Protein AF-A0A356W152-F1 (afdb_monomer_lite)

Sequence (74 aa):
IGMDFMIPADVTDDASMDAAFDAVKDKWGKIDFLVHSIAFAGKDELQGSMVANTTREGFRRAMDISVFSFIDTA

Organism: NCBI:txid1280948

Foldseek 3Di:
DDDPDDADADLVDLVSPVVVVVVVCVVPVDDPDDDDPWFDFDPQCVDDDVVVRDDPVRVVVRCSGPPVSVVSND

Structure (mmCIF, N/CA/C/O backbone):
data_AF-A0A356W152-F1
#
_entry.id   AF-A0A356W152-F1
#
loop_
_atom_site.group_PDB
_atom_site.id
_atom_site.type_symbol
_atom_site.label_atom_id
_atom_site.label_alt_id
_atom_site.label_comp_id
_atom_site.label_asym_id
_atom_site.label_entity_id
_atom_site.label_seq_id
_atom_site.pdbx_PDB_ins_code
_atom_site.Cartn_x
_atom_site.Cartn_y
_atom_site.Cartn_z
_atom_site.occupancy
_atom_site.B_iso_or_equiv
_atom_site.auth_seq_id
_atom_site.auth_comp_id
_atom_site.auth_asym_id
_atom_site.auth_atom_id
_atom_site.pdbx_PDB_model_num
ATOM 1 N N . ILE A 1 1 ? 9.206 -0.172 24.829 1.00 52.41 1 ILE A N 1
ATOM 2 C CA . ILE A 1 1 ? 7.955 0.218 24.139 1.00 52.41 1 ILE A CA 1
ATOM 3 C C . ILE A 1 1 ? 7.451 -1.052 23.480 1.00 52.41 1 ILE A C 1
ATOM 5 O O . ILE A 1 1 ? 8.157 -1.581 22.633 1.00 52.41 1 ILE A O 1
ATOM 9 N N . GLY A 1 2 ? 6.381 -1.637 24.014 1.00 79.88 2 GLY A N 1
ATOM 10 C CA . GLY A 1 2 ? 5.855 -2.924 23.558 1.00 79.88 2 GLY A CA 1
ATOM 11 C C . GLY A 1 2 ? 4.701 -2.703 22.594 1.00 79.88 2 GLY A C 1
ATOM 12 O O . GLY A 1 2 ? 3.871 -1.834 22.839 1.00 79.88 2 GLY A O 1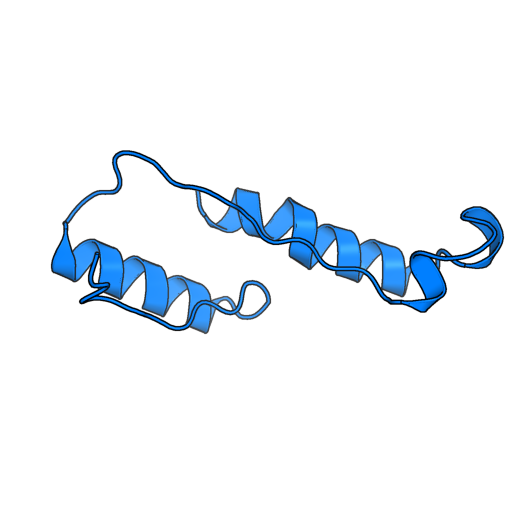
ATOM 13 N N . MET A 1 3 ? 4.677 -3.472 21.513 1.00 86.75 3 MET A N 1
ATOM 14 C CA . MET A 1 3 ? 3.533 -3.564 20.617 1.00 86.75 3 MET A CA 1
ATOM 15 C C . MET A 1 3 ? 2.705 -4.775 21.047 1.00 86.75 3 MET A C 1
ATOM 17 O O . MET A 1 3 ? 3.226 -5.888 21.086 1.00 86.75 3 MET A O 1
ATOM 21 N N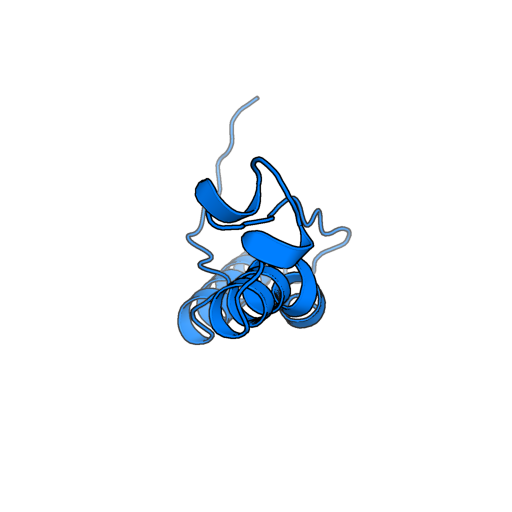 . ASP A 1 4 ? 1.447 -4.556 21.413 1.00 92.00 4 ASP A N 1
ATOM 22 C CA . ASP A 1 4 ? 0.518 -5.587 21.896 1.00 92.00 4 ASP A CA 1
ATOM 23 C C . ASP A 1 4 ? -0.527 -5.987 20.839 1.00 92.00 4 ASP A C 1
ATOM 25 O O . ASP A 1 4 ? -1.354 -6.869 21.072 1.00 92.00 4 ASP A O 1
ATOM 29 N N . PHE A 1 5 ? -0.512 -5.323 19.683 1.00 94.12 5 PHE A N 1
ATOM 30 C CA . PHE A 1 5 ? -1.461 -5.530 18.602 1.00 94.12 5 PHE A CA 1
ATOM 31 C C . PHE A 1 5 ? -0.755 -5.436 17.254 1.00 94.12 5 PHE A C 1
ATOM 33 O O . PHE A 1 5 ? -0.244 -4.380 16.896 1.00 94.12 5 PHE A O 1
ATOM 40 N N . MET A 1 6 ? -0.722 -6.553 16.532 1.00 95.38 6 MET A N 1
ATOM 41 C CA . MET A 1 6 ? -0.218 -6.684 15.166 1.00 95.38 6 MET A CA 1
ATOM 42 C C . MET A 1 6 ? -1.239 -7.461 14.358 1.00 95.38 6 MET A C 1
ATOM 44 O O . MET A 1 6 ? -1.736 -8.483 14.828 1.00 95.38 6 MET A O 1
ATOM 48 N N . ILE A 1 7 ? -1.493 -7.003 13.140 1.00 96.38 7 ILE A N 1
ATOM 49 C CA . ILE A 1 7 ? -2.379 -7.660 12.187 1.00 96.38 7 ILE A CA 1
ATOM 50 C C . ILE A 1 7 ? -1.714 -7.658 10.807 1.00 96.38 7 ILE A C 1
ATOM 52 O O . ILE A 1 7 ? -0.989 -6.710 10.490 1.00 96.38 7 ILE A O 1
ATOM 56 N N . PRO A 1 8 ? -1.902 -8.714 10.003 1.00 97.06 8 PRO A N 1
ATOM 57 C CA . PRO A 1 8 ? -1.509 -8.696 8.601 1.00 97.06 8 PRO A CA 1
ATOM 58 C C . PRO A 1 8 ? -2.393 -7.708 7.826 1.00 97.06 8 PRO A C 1
ATOM 60 O O . PRO A 1 8 ? -3.588 -7.621 8.086 1.00 97.06 8 PRO A O 1
ATOM 63 N N . ALA A 1 9 ? -1.793 -6.980 6.888 1.00 97.12 9 ALA A N 1
ATOM 64 C CA . ALA A 1 9 ? -2.478 -6.075 5.970 1.00 97.12 9 ALA A CA 1
ATOM 65 C C . ALA A 1 9 ? -1.697 -6.060 4.648 1.00 97.12 9 ALA A C 1
ATOM 67 O O . ALA A 1 9 ? -0.757 -5.278 4.478 1.00 97.12 9 ALA A O 1
ATOM 68 N N . ASP A 1 10 ? -2.012 -7.002 3.760 1.00 97.69 10 ASP A N 1
ATOM 69 C CA . ASP A 1 10 ? -1.487 -7.000 2.397 1.00 97.69 10 ASP A CA 1
ATOM 70 C C . ASP A 1 10 ? -2.315 -6.036 1.549 1.00 97.69 10 ASP A C 1
ATOM 72 O O . ASP A 1 10 ? -3.476 -6.291 1.251 1.00 97.69 10 ASP A O 1
ATOM 76 N N . VAL A 1 11 ? -1.699 -4.927 1.146 1.00 97.81 11 VAL A N 1
ATOM 77 C CA . VAL A 1 11 ? -2.353 -3.868 0.365 1.00 97.81 11 VAL A CA 1
ATOM 78 C C . VAL A 1 11 ? -2.670 -4.260 -1.084 1.00 97.81 11 VAL A C 1
ATOM 80 O O . VAL A 1 11 ? -3.142 -3.424 -1.846 1.00 97.81 11 VAL A O 1
ATOM 83 N N . THR A 1 12 ? -2.346 -5.490 -1.489 1.00 97.12 12 THR A N 1
ATOM 84 C CA . THR A 1 12 ? -2.700 -6.056 -2.800 1.00 97.12 12 THR A CA 1
ATOM 85 C C . THR A 1 12 ? -3.860 -7.051 -2.735 1.00 97.12 12 THR A C 1
ATOM 87 O O . THR A 1 12 ? -4.240 -7.607 -3.766 1.00 97.12 12 THR A O 1
ATOM 90 N N . ASP A 1 13 ? -4.410 -7.291 -1.541 1.00 97.88 13 ASP A N 1
ATOM 91 C CA . ASP A 1 13 ? -5.518 -8.212 -1.297 1.00 97.88 13 ASP A CA 1
ATOM 92 C C . ASP A 1 13 ? -6.628 -7.515 -0.501 1.00 97.88 13 ASP A C 1
ATOM 94 O O . ASP A 1 13 ? -6.524 -7.332 0.714 1.00 97.88 13 ASP A O 1
ATOM 98 N N . ASP A 1 14 ? -7.719 -7.182 -1.191 1.00 97.12 14 ASP A N 1
ATOM 99 C CA . ASP A 1 14 ? -8.901 -6.532 -0.618 1.00 97.12 14 ASP A CA 1
ATOM 100 C C . ASP A 1 14 ? -9.421 -7.272 0.629 1.00 97.12 14 ASP A C 1
ATOM 102 O O . ASP A 1 14 ? -9.754 -6.652 1.637 1.00 97.12 14 ASP A O 1
ATOM 106 N N . ALA A 1 15 ? -9.419 -8.612 0.624 1.00 97.88 15 ALA A N 1
ATOM 107 C CA . ALA A 1 15 ? -9.894 -9.389 1.768 1.00 97.88 15 ALA A CA 1
ATOM 108 C C . ALA A 1 15 ? -8.945 -9.284 2.974 1.00 97.88 15 ALA A C 1
ATOM 110 O O . ALA A 1 15 ? -9.387 -9.346 4.126 1.00 97.88 15 ALA A O 1
ATOM 111 N N . SER A 1 16 ? -7.639 -9.116 2.728 1.00 97.94 16 SER A N 1
ATOM 112 C CA . SER A 1 16 ? -6.672 -8.833 3.790 1.00 97.94 16 SER A CA 1
ATOM 113 C C . SER A 1 16 ? -6.880 -7.439 4.376 1.00 97.94 16 SER A C 1
ATOM 115 O O . SER A 1 16 ? -6.715 -7.279 5.587 1.00 97.94 16 SER A O 1
ATOM 117 N N . MET A 1 17 ? -7.198 -6.448 3.543 1.00 97.62 17 MET A N 1
ATOM 118 C CA . MET A 1 17 ? -7.449 -5.075 3.978 1.00 97.62 17 MET A CA 1
ATOM 119 C C . MET A 1 17 ? -8.729 -4.989 4.813 1.00 97.62 17 MET A C 1
ATOM 121 O O . MET A 1 17 ? -8.678 -4.491 5.940 1.00 97.62 17 MET A O 1
ATOM 125 N N . ASP A 1 18 ? -9.826 -5.585 4.340 1.00 97.50 18 ASP A N 1
ATOM 126 C CA . ASP A 1 18 ? -11.093 -5.671 5.076 1.00 97.50 18 ASP A CA 1
ATOM 127 C C . ASP A 1 18 ? -10.888 -6.283 6.469 1.00 97.50 18 ASP A C 1
ATOM 129 O O . ASP A 1 18 ? -11.237 -5.683 7.489 1.00 97.50 18 ASP A O 1
ATOM 133 N N . ALA A 1 19 ? -10.226 -7.444 6.537 1.00 98.25 19 ALA A N 1
ATOM 134 C CA . ALA A 1 19 ? -9.961 -8.123 7.801 1.00 98.25 19 ALA A CA 1
ATOM 135 C C . ALA A 1 19 ? -9.093 -7.285 8.759 1.00 98.25 19 ALA A C 1
ATOM 137 O O . ALA A 1 19 ? -9.283 -7.336 9.980 1.00 98.25 19 ALA A O 1
ATOM 138 N N . ALA A 1 20 ? -8.140 -6.510 8.229 1.00 97.38 20 ALA A N 1
ATOM 139 C CA . ALA A 1 20 ? -7.290 -5.649 9.038 1.00 97.38 20 ALA A CA 1
ATOM 140 C C . ALA A 1 20 ? -8.084 -4.484 9.652 1.00 97.38 20 ALA A C 1
ATOM 142 O O . ALA A 1 20 ? -7.994 -4.235 10.859 1.00 97.38 20 ALA A O 1
ATOM 143 N N . PHE A 1 21 ? -8.891 -3.787 8.851 1.00 97.00 21 PHE A N 1
ATOM 144 C CA . PHE A 1 21 ? -9.679 -2.650 9.329 1.00 97.00 21 PHE A CA 1
ATOM 145 C C . PHE A 1 21 ? -10.835 -3.076 10.239 1.00 97.00 21 PHE A C 1
ATOM 147 O O . PHE A 1 21 ? -11.105 -2.381 11.224 1.00 97.00 21 PHE A O 1
ATOM 154 N N . ASP A 1 22 ? -11.436 -4.245 10.006 1.00 97.56 22 ASP A N 1
ATOM 155 C CA . ASP A 1 22 ? -12.407 -4.840 10.927 1.00 97.56 22 ASP A CA 1
ATOM 156 C C . ASP A 1 22 ? -11.772 -5.135 12.293 1.00 97.56 22 ASP A C 1
ATOM 158 O O . ASP A 1 22 ? -12.302 -4.720 13.324 1.00 97.56 22 ASP A O 1
ATOM 162 N N . ALA A 1 23 ? -10.579 -5.739 12.329 1.00 97.56 23 ALA A N 1
ATOM 163 C CA . ALA A 1 23 ? -9.875 -6.002 13.586 1.00 97.56 23 ALA A CA 1
ATOM 164 C C . ALA A 1 23 ? -9.501 -4.710 14.342 1.00 97.56 23 ALA A C 1
ATOM 166 O O . ALA A 1 23 ? -9.578 -4.652 15.575 1.00 97.56 23 ALA A O 1
ATOM 167 N N . VAL A 1 24 ? -9.101 -3.656 13.619 1.00 96.62 24 VAL A N 1
ATOM 168 C CA . VAL A 1 24 ? -8.822 -2.329 14.196 1.00 96.62 24 VAL A CA 1
ATOM 169 C C . VAL A 1 24 ? -10.089 -1.712 14.787 1.00 96.62 24 VAL A C 1
ATOM 171 O O . VAL A 1 24 ? -10.070 -1.202 15.913 1.00 96.62 24 VAL A O 1
ATOM 174 N N . LYS A 1 25 ? -11.202 -1.783 14.055 1.00 96.75 25 LYS A N 1
ATOM 175 C CA . LYS A 1 25 ? -12.506 -1.285 14.490 1.00 96.75 25 LYS A CA 1
ATOM 176 C C . LYS A 1 25 ? -13.031 -2.050 15.702 1.00 96.75 25 LYS A C 1
ATOM 178 O O . LYS A 1 25 ? -13.508 -1.416 16.637 1.00 96.75 25 LYS A O 1
ATOM 183 N N . ASP A 1 26 ? -12.884 -3.367 15.743 1.00 97.69 26 ASP A N 1
ATOM 184 C CA . ASP A 1 26 ? -13.296 -4.178 16.891 1.00 97.69 26 ASP A CA 1
ATOM 185 C C . ASP A 1 26 ? -12.507 -3.822 18.157 1.00 97.69 26 ASP A C 1
ATOM 187 O O . ASP A 1 26 ? -13.065 -3.788 19.256 1.00 97.69 26 ASP A O 1
ATOM 191 N N . LYS A 1 27 ? -11.209 -3.512 18.020 1.00 96.50 27 LYS A N 1
ATOM 192 C CA . LYS A 1 27 ? -10.356 -3.168 19.166 1.00 96.50 27 LYS A CA 1
ATOM 193 C C . LYS A 1 27 ? -10.536 -1.725 19.648 1.00 96.50 27 LYS A C 1
ATOM 195 O O . LYS A 1 27 ? -10.513 -1.490 20.858 1.00 96.50 27 LYS A O 1
ATOM 200 N N . TRP A 1 28 ? -10.669 -0.757 18.739 1.00 96.19 28 TRP A N 1
ATOM 201 C CA . TRP A 1 28 ? -10.615 0.676 19.078 1.00 96.19 28 TRP A CA 1
ATOM 202 C C . TRP A 1 28 ? -11.832 1.496 18.632 1.00 96.19 28 TRP A C 1
ATOM 204 O O . TRP A 1 28 ? -12.005 2.628 19.082 1.00 96.19 28 TRP A O 1
ATOM 214 N N . GLY A 1 29 ? -12.689 0.962 17.763 1.00 96.81 29 GLY A N 1
ATOM 215 C CA . GLY A 1 29 ? -13.900 1.608 17.244 1.00 96.81 29 GLY A CA 1
ATOM 216 C C . GLY A 1 29 ? -13.654 2.674 16.172 1.00 96.81 29 GLY A C 1
ATOM 217 O O . GLY A 1 29 ? -14.429 2.769 15.223 1.00 96.81 29 GLY A O 1
ATOM 218 N N . LYS A 1 30 ? -12.587 3.469 16.304 1.00 95.50 30 LYS A N 1
ATOM 219 C CA . LYS A 1 30 ? -12.195 4.511 15.345 1.00 95.50 30 LYS A CA 1
ATOM 220 C C . LYS A 1 30 ? -10.676 4.662 15.247 1.00 95.50 30 LYS A C 1
ATOM 222 O O . LYS A 1 30 ? -9.951 4.300 16.170 1.00 95.50 30 LYS A O 1
ATOM 227 N N . ILE A 1 31 ? -10.227 5.271 14.153 1.00 95.19 31 ILE A N 1
ATOM 228 C CA . ILE A 1 31 ? -8.836 5.669 13.922 1.00 95.19 31 ILE A CA 1
ATOM 229 C C . ILE A 1 31 ? -8.763 7.197 14.002 1.00 95.19 31 ILE A C 1
ATOM 231 O O . ILE A 1 31 ? -9.470 7.883 13.268 1.00 95.19 31 ILE A O 1
ATOM 235 N N . ASP A 1 32 ? -7.927 7.738 14.892 1.00 96.19 32 ASP A N 1
ATOM 236 C CA . ASP A 1 32 ? -7.688 9.190 14.963 1.00 96.19 32 ASP A CA 1
ATOM 237 C C . ASP A 1 32 ? -6.618 9.642 13.951 1.00 96.19 32 ASP A C 1
ATOM 239 O O . ASP A 1 32 ? -6.710 10.738 13.402 1.00 96.19 32 ASP A O 1
ATOM 243 N N . PHE A 1 33 ? -5.617 8.794 13.681 1.00 95.62 33 PHE A N 1
ATOM 244 C CA . PHE A 1 33 ? -4.555 9.042 12.702 1.00 95.62 33 PHE A CA 1
ATOM 245 C C . PHE A 1 33 ? -4.105 7.734 12.045 1.00 95.62 33 PHE A C 1
ATOM 247 O O . PHE A 1 33 ? -3.938 6.725 12.730 1.00 95.62 33 PHE A O 1
ATOM 254 N N . LEU A 1 34 ? -3.843 7.780 10.737 1.00 95.56 34 LEU A N 1
ATOM 255 C CA . LEU A 1 34 ? -3.257 6.684 9.967 1.00 95.56 34 LEU A CA 1
ATOM 256 C C . LEU A 1 34 ? -1.909 7.125 9.393 1.00 95.56 34 LEU A C 1
ATOM 258 O O . LEU A 1 34 ? -1.794 8.202 8.809 1.00 95.56 34 LEU A O 1
ATOM 262 N N . VAL A 1 35 ? -0.884 6.288 9.562 1.00 96.88 35 VAL A N 1
ATOM 263 C CA . VAL A 1 35 ? 0.427 6.478 8.933 1.00 96.88 35 VAL A CA 1
ATOM 264 C C . VAL A 1 35 ? 0.572 5.448 7.825 1.00 96.88 35 VAL A C 1
ATOM 266 O O . VAL A 1 35 ? 0.824 4.274 8.089 1.00 96.88 35 VAL A O 1
ATOM 269 N N . HIS A 1 36 ? 0.435 5.896 6.580 1.00 97.31 36 HIS A N 1
ATOM 270 C CA . HIS A 1 36 ? 0.750 5.083 5.411 1.00 97.31 36 HIS A CA 1
ATOM 271 C C . HIS A 1 36 ? 2.248 5.195 5.119 1.00 97.31 36 HIS A C 1
ATOM 273 O O . HIS A 1 36 ? 2.744 6.243 4.711 1.00 97.31 36 HIS A O 1
ATOM 279 N N . SER A 1 37 ? 2.989 4.131 5.427 1.00 97.06 37 SER A N 1
ATOM 280 C CA . SER A 1 37 ? 4.445 4.058 5.256 1.00 97.06 37 SER A CA 1
ATOM 281 C C . SER A 1 37 ? 4.823 2.841 4.410 1.00 97.06 37 SER A C 1
ATOM 283 O O . SER A 1 37 ? 5.668 2.033 4.804 1.00 97.06 37 SER A O 1
ATOM 285 N N . ILE A 1 38 ? 4.160 2.699 3.260 1.00 96.06 38 ILE A N 1
ATOM 286 C CA . ILE A 1 38 ? 4.306 1.567 2.340 1.00 96.06 38 ILE A CA 1
ATOM 287 C C . ILE A 1 38 ? 4.594 2.105 0.937 1.00 96.06 38 ILE A C 1
ATOM 289 O O . ILE A 1 38 ? 3.956 3.048 0.480 1.00 96.06 38 ILE A O 1
ATOM 293 N N . ALA A 1 39 ? 5.561 1.504 0.249 1.00 96.12 39 ALA A N 1
ATOM 294 C CA . ALA A 1 39 ? 5.824 1.741 -1.165 1.00 96.12 39 ALA A CA 1
ATOM 295 C C . ALA A 1 39 ? 6.579 0.547 -1.754 1.00 96.12 39 ALA A C 1
ATOM 297 O O . ALA A 1 39 ? 7.379 -0.096 -1.067 1.00 96.12 39 ALA A O 1
ATOM 298 N N . PHE A 1 40 ? 6.358 0.272 -3.036 1.00 97.56 40 PHE A N 1
ATOM 299 C CA . PHE A 1 40 ? 7.029 -0.802 -3.753 1.00 97.56 40 PHE A CA 1
ATOM 300 C C . PHE A 1 40 ? 7.259 -0.453 -5.224 1.00 97.56 40 PHE A C 1
ATOM 302 O O . PHE A 1 40 ? 6.390 0.088 -5.903 1.00 97.56 40 PHE A O 1
ATOM 309 N N . ALA A 1 41 ? 8.423 -0.851 -5.728 1.00 96.06 41 ALA A N 1
ATOM 310 C CA . ALA A 1 41 ? 8.727 -0.953 -7.148 1.00 96.06 41 ALA A CA 1
ATOM 311 C C . ALA A 1 41 ? 9.715 -2.108 -7.361 1.00 96.06 41 ALA A C 1
ATOM 313 O O . ALA A 1 41 ? 10.420 -2.521 -6.432 1.00 96.06 41 ALA A O 1
ATOM 314 N N . GLY A 1 42 ? 9.782 -2.637 -8.583 1.00 94.25 42 GLY A N 1
ATOM 315 C CA . GLY A 1 42 ? 10.772 -3.653 -8.927 1.00 94.25 42 GLY A CA 1
ATOM 316 C C . GLY A 1 42 ? 12.195 -3.103 -8.796 1.00 94.25 42 GLY A C 1
ATOM 317 O O . GLY A 1 42 ? 12.457 -1.949 -9.125 1.00 94.25 42 GLY A O 1
ATOM 318 N N . LYS A 1 43 ? 13.150 -3.925 -8.344 1.00 93.06 43 LYS A N 1
ATOM 319 C CA . LYS A 1 43 ? 14.550 -3.483 -8.168 1.00 93.06 43 LYS A CA 1
ATOM 320 C C . LYS A 1 43 ? 15.154 -2.918 -9.454 1.00 93.06 43 LYS A C 1
ATOM 322 O O . LYS A 1 43 ? 15.836 -1.899 -9.402 1.00 93.06 43 LYS A O 1
ATOM 327 N N . ASP A 1 44 ? 14.863 -3.550 -10.585 1.00 91.12 44 ASP A N 1
ATOM 328 C CA . ASP A 1 44 ? 15.377 -3.137 -11.894 1.00 91.12 44 ASP A CA 1
ATOM 329 C C . ASP A 1 44 ? 14.770 -1.798 -12.351 1.00 91.12 44 ASP A C 1
ATOM 331 O O . ASP A 1 44 ? 15.418 -1.026 -13.057 1.00 91.12 44 ASP A O 1
ATOM 335 N N . GLU A 1 45 ? 13.552 -1.487 -11.894 1.00 93.19 45 GLU A N 1
ATOM 336 C CA . GLU A 1 45 ? 12.828 -0.239 -12.181 1.00 93.19 45 GLU A CA 1
ATOM 337 C C . GLU A 1 45 ? 13.410 0.953 -11.397 1.00 93.19 45 GLU A C 1
ATOM 339 O O . GLU A 1 45 ? 13.234 2.103 -11.791 1.00 93.19 45 GLU A O 1
ATOM 344 N N . LEU A 1 46 ? 14.138 0.688 -10.306 1.00 92.56 46 LEU A N 1
ATOM 345 C CA . LEU A 1 46 ? 14.763 1.696 -9.440 1.00 92.56 46 LEU A CA 1
ATOM 346 C C . LEU A 1 46 ? 16.206 2.040 -9.835 1.00 92.56 46 LEU A C 1
ATOM 348 O O . LEU A 1 46 ? 16.871 2.820 -9.151 1.00 92.56 46 LEU A O 1
ATOM 352 N N . GLN A 1 47 ? 16.720 1.442 -10.906 1.00 91.62 47 GLN A N 1
ATOM 353 C CA . GLN A 1 47 ? 18.102 1.606 -11.346 1.00 91.62 47 GLN A CA 1
ATOM 354 C C . GLN A 1 47 ? 18.162 2.133 -12.780 1.00 91.62 47 GLN A C 1
ATOM 356 O O . GLN A 1 47 ? 17.251 1.928 -13.575 1.00 91.62 47 GLN A O 1
ATOM 361 N N . GLY A 1 48 ? 19.268 2.786 -13.139 1.00 90.75 48 GLY A N 1
ATOM 362 C CA . GLY A 1 48 ? 19.534 3.182 -14.522 1.00 90.75 48 GLY A CA 1
ATOM 363 C C . GLY A 1 48 ? 18.550 4.214 -15.086 1.00 90.75 48 GLY A C 1
ATOM 364 O O . GLY A 1 48 ? 18.236 5.214 -14.443 1.00 90.75 48 GLY A O 1
ATOM 365 N N . SER A 1 49 ? 18.132 4.015 -16.340 1.00 94.44 49 SER A N 1
ATOM 366 C CA . SER A 1 49 ? 17.275 4.963 -17.058 1.00 94.44 49 SER A CA 1
ATOM 367 C C . SER A 1 49 ? 15.801 4.679 -16.799 1.00 94.44 49 SER A C 1
ATOM 369 O O . SER A 1 49 ? 15.302 3.613 -17.150 1.00 94.44 49 SER A O 1
ATOM 371 N N . MET A 1 50 ? 15.077 5.684 -16.304 1.00 92.00 50 MET A N 1
ATOM 372 C CA . MET A 1 50 ? 13.627 5.611 -16.098 1.00 92.00 50 MET A CA 1
ATOM 373 C C . MET A 1 50 ? 12.879 5.199 -17.374 1.00 92.00 50 MET A C 1
ATOM 375 O O . MET A 1 50 ? 11.989 4.360 -17.319 1.00 92.00 50 MET A O 1
ATOM 379 N N . VAL A 1 51 ? 13.248 5.753 -18.533 1.00 93.56 51 VAL A N 1
ATOM 380 C CA . VAL A 1 51 ? 12.558 5.475 -19.807 1.00 93.56 51 VAL A CA 1
ATOM 381 C C . VAL A 1 51 ? 12.792 4.040 -20.276 1.00 93.56 51 VAL A C 1
ATOM 383 O O . VAL A 1 51 ? 11.889 3.428 -20.836 1.00 93.56 51 VAL A O 1
ATOM 386 N N . ALA A 1 52 ? 13.995 3.507 -20.059 1.00 94.12 52 ALA A N 1
ATOM 387 C CA . ALA A 1 52 ? 14.339 2.157 -20.494 1.00 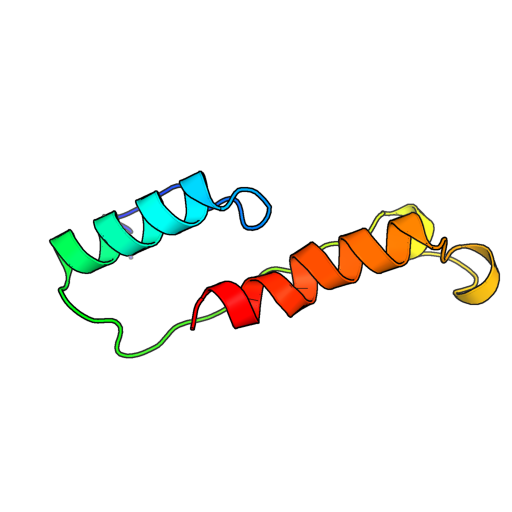94.12 52 ALA A CA 1
ATOM 388 C C . ALA A 1 52 ? 13.798 1.083 -19.540 1.00 94.12 52 ALA A C 1
ATOM 390 O O . ALA A 1 52 ? 13.407 0.010 -19.991 1.00 94.12 52 ALA A O 1
ATOM 391 N N . ASN A 1 53 ? 13.764 1.379 -18.239 1.00 94.75 53 ASN A N 1
ATOM 392 C CA . ASN A 1 53 ? 13.477 0.389 -17.204 1.00 94.75 53 ASN A CA 1
ATOM 393 C C . ASN A 1 53 ? 12.011 0.413 -16.740 1.00 94.75 53 ASN A C 1
ATOM 395 O O . ASN A 1 53 ? 11.544 -0.550 -16.136 1.00 94.75 53 ASN A O 1
ATOM 399 N N . THR A 1 54 ? 11.254 1.471 -17.049 1.00 94.81 54 THR A N 1
ATOM 400 C CA . THR A 1 54 ? 9.821 1.538 -16.728 1.00 94.81 54 THR A CA 1
ATOM 401 C C . THR A 1 54 ? 9.010 0.765 -17.757 1.00 94.81 54 THR A C 1
ATOM 403 O O . THR A 1 54 ? 8.831 1.197 -18.897 1.00 94.81 54 THR A O 1
AT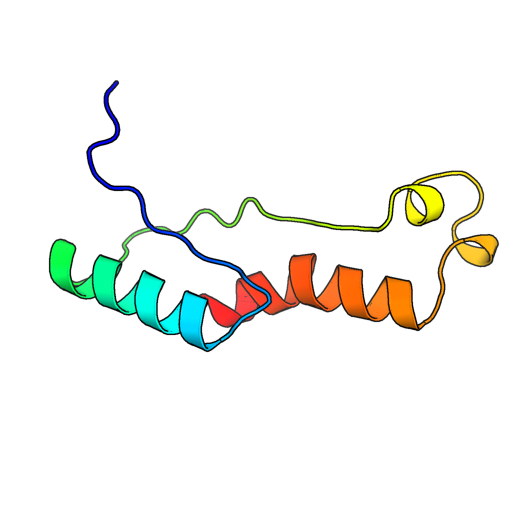OM 406 N N . THR A 1 55 ? 8.445 -0.363 -17.338 1.00 94.88 55 THR A N 1
ATOM 407 C CA . THR A 1 55 ? 7.459 -1.097 -18.136 1.00 94.88 55 THR A CA 1
ATOM 408 C C . THR A 1 55 ? 6.039 -0.684 -17.751 1.00 94.88 55 THR A C 1
ATOM 410 O O . THR A 1 55 ? 5.788 -0.167 -16.662 1.00 94.88 55 THR A O 1
ATOM 413 N N . ARG A 1 56 ? 5.066 -0.933 -18.636 1.00 96.38 56 ARG A N 1
ATOM 414 C CA . ARG A 1 56 ? 3.648 -0.668 -18.337 1.00 96.38 56 ARG A CA 1
ATOM 415 C C . ARG A 1 56 ? 3.154 -1.468 -17.132 1.00 96.38 56 ARG A C 1
ATOM 417 O O . ARG A 1 56 ? 2.365 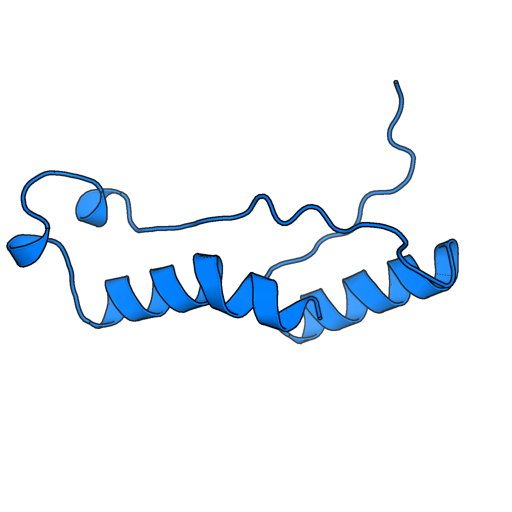-0.954 -16.346 1.00 96.38 56 ARG A O 1
ATOM 424 N N . GLU A 1 57 ? 3.574 -2.722 -17.028 1.00 96.62 57 GLU A N 1
ATOM 425 C CA . GLU A 1 57 ? 3.224 -3.587 -15.902 1.00 96.62 57 GLU A CA 1
ATOM 426 C C . GLU A 1 57 ? 3.883 -3.088 -14.612 1.00 96.62 57 GLU A C 1
ATOM 428 O O . GLU A 1 57 ? 3.205 -2.936 -13.600 1.00 96.62 57 GLU A O 1
ATOM 433 N N . GLY A 1 58 ? 5.167 -2.728 -14.688 1.00 96.44 58 GLY A N 1
ATOM 434 C CA . GLY A 1 58 ? 5.918 -2.154 -13.578 1.00 96.44 58 GLY A CA 1
ATOM 435 C C . GLY A 1 58 ? 5.284 -0.903 -13.002 1.00 96.44 58 GLY A C 1
ATOM 436 O O . GLY A 1 58 ? 5.006 -0.826 -11.808 1.00 96.44 58 GLY A O 1
ATOM 437 N N . PHE A 1 59 ? 4.944 0.036 -13.884 1.00 96.25 59 PHE A N 1
ATOM 438 C CA . PHE A 1 59 ? 4.242 1.252 -13.504 1.00 96.25 59 PHE A CA 1
ATOM 439 C C . PHE A 1 59 ? 2.903 0.957 -12.819 1.00 96.25 59 PHE A C 1
ATOM 441 O O . PHE A 1 59 ? 2.610 1.542 -11.782 1.00 96.25 59 PHE A O 1
ATOM 448 N N . ARG A 1 60 ? 2.096 0.036 -13.365 1.00 97.75 60 ARG A N 1
ATOM 449 C CA . ARG A 1 60 ? 0.810 -0.340 -12.754 1.00 97.75 60 ARG A CA 1
ATOM 450 C C . ARG A 1 60 ? 1.002 -0.881 -11.346 1.00 97.75 60 ARG A C 1
ATOM 452 O O . ARG A 1 60 ? 0.352 -0.388 -10.439 1.00 97.75 60 ARG A O 1
ATOM 459 N N . ARG A 1 61 ? 1.928 -1.821 -11.166 1.00 97.31 61 ARG A N 1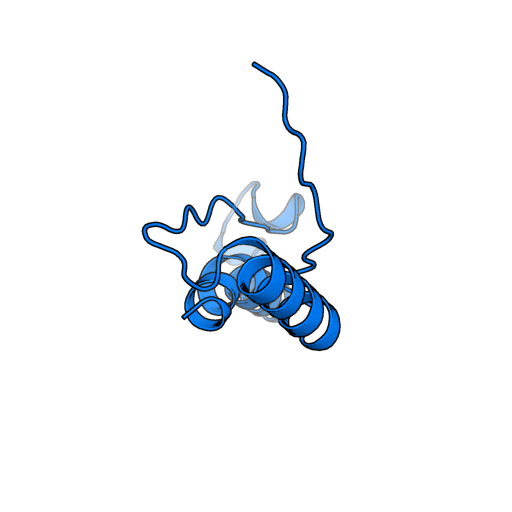
ATOM 460 C CA . ARG A 1 61 ? 2.234 -2.425 -9.866 1.00 97.31 61 ARG A CA 1
ATOM 461 C C . ARG A 1 61 ? 2.726 -1.395 -8.849 1.00 97.31 61 ARG A C 1
ATOM 463 O O . ARG A 1 61 ? 2.296 -1.406 -7.703 1.00 97.31 61 ARG A O 1
ATOM 470 N N . ALA A 1 62 ? 3.614 -0.495 -9.272 1.00 97.50 62 ALA A N 1
ATOM 471 C CA . ALA A 1 62 ? 4.133 0.557 -8.406 1.00 97.50 62 ALA A CA 1
ATOM 472 C C . ALA A 1 62 ? 3.027 1.527 -7.966 1.00 97.50 62 ALA A C 1
ATOM 474 O O . ALA A 1 62 ? 2.966 1.886 -6.793 1.00 97.50 62 ALA A O 1
ATOM 475 N N . MET A 1 63 ? 2.136 1.917 -8.885 1.00 97.94 63 MET A N 1
ATOM 476 C CA . MET A 1 63 ? 0.995 2.786 -8.580 1.00 97.94 63 MET A CA 1
ATOM 477 C C . MET A 1 63 ? -0.046 2.098 -7.698 1.00 97.94 63 MET A C 1
ATOM 479 O O . MET A 1 63 ? -0.577 2.728 -6.791 1.00 97.94 63 MET A O 1
ATOM 483 N N . ASP A 1 64 ? -0.313 0.821 -7.941 1.00 97.81 64 ASP A N 1
ATOM 484 C CA . ASP A 1 64 ? -1.239 0.015 -7.151 1.00 97.81 64 ASP A CA 1
ATOM 485 C C . ASP A 1 64 ? -0.779 -0.054 -5.683 1.00 97.81 64 ASP A C 1
ATOM 487 O O . ASP A 1 64 ? -1.426 0.472 -4.778 1.00 97.81 64 ASP A O 1
ATOM 491 N N . ILE A 1 65 ? 0.449 -0.528 -5.459 1.00 98.12 65 ILE A N 1
ATOM 492 C CA . ILE A 1 65 ? 0.983 -0.727 -4.106 1.00 98.12 65 ILE A CA 1
ATOM 493 C C . ILE A 1 65 ? 1.342 0.588 -3.408 1.00 98.12 65 ILE A C 1
ATOM 495 O O . ILE A 1 65 ? 1.228 0.678 -2.189 1.00 98.12 65 ILE A O 1
ATOM 499 N N . SER A 1 66 ? 1.817 1.604 -4.132 1.00 98.06 66 SER A N 1
ATOM 500 C CA . SER A 1 66 ? 2.403 2.805 -3.505 1.00 98.06 66 SER A CA 1
ATOM 501 C C . SER A 1 66 ? 1.489 4.026 -3.515 1.00 98.06 66 SER A C 1
ATOM 503 O O . SER A 1 66 ? 1.828 5.032 -2.898 1.00 98.06 66 SER A O 1
ATOM 505 N N . VAL A 1 67 ? 0.369 3.979 -4.242 1.00 97.75 67 VAL A N 1
ATOM 506 C CA . VAL A 1 67 ? -0.571 5.104 -4.344 1.00 97.75 67 VAL A CA 1
ATOM 507 C C . VAL A 1 67 ? -1.991 4.649 -4.066 1.00 97.75 67 VAL A C 1
ATOM 509 O O . VAL A 1 67 ? -2.639 5.220 -3.192 1.00 97.75 67 VAL A O 1
ATOM 512 N N . PHE A 1 68 ? -2.481 3.635 -4.783 1.00 97.88 68 PHE A N 1
ATOM 513 C CA . PHE A 1 68 ? -3.855 3.177 -4.599 1.00 97.88 68 PHE A CA 1
ATOM 514 C C . PHE A 1 68 ? -4.074 2.616 -3.192 1.00 97.88 68 PHE A C 1
ATOM 516 O O . PHE A 1 68 ? -5.052 2.988 -2.554 1.00 97.88 68 PHE A O 1
ATOM 523 N N . SER A 1 69 ? -3.102 1.878 -2.652 1.00 98.00 69 SER A N 1
ATOM 524 C CA . SER A 1 69 ? -3.143 1.386 -1.269 1.00 98.00 69 SER A CA 1
ATOM 525 C C . SER A 1 69 ? -3.391 2.458 -0.204 1.00 98.00 69 SER A C 1
ATOM 527 O O . SER A 1 69 ? -3.898 2.134 0.859 1.00 98.00 69 SER A O 1
ATOM 529 N N . PHE A 1 70 ? -3.029 3.726 -0.436 1.00 97.31 70 PHE A N 1
ATOM 530 C CA . PHE A 1 70 ? -3.370 4.810 0.490 1.00 97.31 70 PHE A CA 1
ATOM 531 C C . PHE A 1 70 ? -4.840 5.209 0.370 1.00 97.31 70 PHE A C 1
ATOM 533 O O . PHE A 1 70 ? -5.501 5.431 1.381 1.00 97.31 70 PHE A O 1
ATOM 540 N N . ILE A 1 71 ? -5.354 5.285 -0.857 1.00 96.00 71 ILE A N 1
ATOM 541 C CA . ILE A 1 71 ? -6.766 5.586 -1.114 1.00 96.00 71 ILE A CA 1
ATOM 542 C C . ILE A 1 71 ? -7.661 4.504 -0.514 1.00 96.00 71 ILE A C 1
ATOM 544 O O . ILE A 1 71 ? -8.687 4.831 0.064 1.00 96.00 71 ILE A O 1
ATOM 548 N N . ASP A 1 72 ? -7.235 3.248 -0.598 1.00 95.81 72 ASP A N 1
ATOM 549 C CA . ASP A 1 72 ? -7.957 2.098 -0.054 1.00 95.81 72 ASP A CA 1
ATOM 550 C C . ASP A 1 72 ? -8.046 2.098 1.487 1.00 95.81 72 ASP A C 1
ATOM 552 O O . ASP A 1 72 ? -8.897 1.443 2.074 1.00 95.81 72 ASP A O 1
ATOM 556 N N . THR A 1 73 ? -7.210 2.888 2.174 1.00 93.06 73 THR A N 1
ATOM 557 C CA . THR A 1 73 ? -7.312 3.060 3.637 1.00 93.06 73 THR A CA 1
ATOM 558 C C . THR A 1 73 ? -8.375 4.066 4.095 1.00 93.06 73 THR A C 1
ATOM 560 O O . THR A 1 73 ? -8.523 4.263 5.307 1.00 93.06 73 THR A O 1
ATOM 563 N N . ALA A 1 74 ? -9.033 4.761 3.160 1.00 80.88 74 ALA A N 1
ATOM 564 C CA . ALA A 1 74 ? -9.899 5.913 3.429 1.00 80.88 74 ALA A CA 1
ATOM 565 C C . ALA A 1 74 ? -11.394 5.574 3.521 1.00 80.88 74 ALA A C 1
ATOM 567 O O . ALA A 1 74 ? -11.875 4.707 2.763 1.00 80.88 74 ALA A O 1
#

pLDDT: mean 94.93, std 5.97, range [52.41, 98.25]

InterPro domains:
  IPR002347 Short-chain dehydrogenase/reductase SDR [PF13561] (3-73)
  IPR014358 Enoyl-[acyl-carrier-protein] reductase (NADH) [PTHR43159] (16-72)
  IPR036291 NAD(P)-binding domain superfamily [SSF51735] (6-71)

Radius of gyration: 15.66 Å; chains: 1; bounding box: 33×19×45 Å

Secondary structure (DSSP, 8-state):
----------TT-HHHHHHHHHHHHHHHSS-S----------GGGGSS-HHHH--HHHHHHHHIIIIIHHHTT-